Protein AF-A0A060C4J8-F1 (afdb_monomer_lite)

Structure (mmCIF, N/CA/C/O backbone):
data_AF-A0A060C4J8-F1
#
_entry.id   AF-A0A060C4J8-F1
#
loop_
_atom_site.group_PDB
_atom_site.id
_atom_site.type_symbol
_atom_site.label_atom_id
_atom_site.label_alt_id
_atom_site.label_comp_id
_atom_site.label_asym_id
_atom_site.label_entity_id
_atom_site.label_seq_id
_atom_site.pdbx_PDB_ins_code
_atom_site.Cartn_x
_atom_site.Cartn_y
_atom_site.Cartn_z
_atom_site.occupancy
_atom_site.B_iso_or_equiv
_atom_site.auth_seq_id
_atom_site.auth_comp_id
_atom_site.auth_asym_id
_atom_site.auth_atom_id
_atom_site.pdbx_PDB_model_num
ATOM 1 N N . MET A 1 1 ? 18.980 9.991 0.819 1.00 40.12 1 MET A N 1
ATOM 2 C CA . MET A 1 1 ? 18.339 8.664 0.801 1.00 40.12 1 MET A CA 1
ATOM 3 C C . MET A 1 1 ? 17.275 8.693 1.873 1.00 40.12 1 MET A C 1
ATOM 5 O O . MET A 1 1 ? 17.544 9.265 2.923 1.00 40.12 1 MET A O 1
ATOM 9 N N . VAL A 1 2 ? 16.076 8.190 1.597 1.00 50.84 2 VAL A N 1
ATOM 10 C CA . VAL A 1 2 ? 15.157 7.840 2.687 1.00 50.84 2 VAL A CA 1
ATOM 11 C C . VAL A 1 2 ? 15.807 6.665 3.420 1.00 50.84 2 VAL A C 1
ATOM 13 O O . VAL A 1 2 ? 16.358 5.783 2.763 1.00 50.84 2 VAL A O 1
ATOM 16 N N . GLY A 1 3 ? 15.933 6.774 4.742 1.00 53.31 3 GLY A N 1
ATOM 17 C CA . GLY A 1 3 ? 16.724 5.846 5.552 1.00 53.31 3 GLY A CA 1
ATOM 18 C C . GLY A 1 3 ? 16.106 4.452 5.617 1.00 53.31 3 GLY A C 1
ATOM 19 O O . GLY A 1 3 ? 14.938 4.265 5.280 1.00 53.31 3 GLY A O 1
ATOM 20 N N . GLU A 1 4 ? 16.894 3.483 6.073 1.00 66.50 4 GLU A N 1
ATOM 21 C CA . GLU A 1 4 ? 16.393 2.158 6.441 1.00 66.50 4 GLU A CA 1
ATOM 22 C C . GLU A 1 4 ? 15.234 2.296 7.447 1.00 66.50 4 GLU A C 1
ATOM 24 O O . GLU A 1 4 ? 15.315 3.091 8.385 1.00 66.50 4 GLU A O 1
ATOM 29 N N . GLY A 1 5 ? 14.129 1.585 7.205 1.00 74.31 5 GLY A N 1
ATOM 30 C CA . GLY A 1 5 ? 12.915 1.657 8.029 1.00 74.31 5 GLY A CA 1
ATOM 31 C C . GLY A 1 5 ? 11.977 2.837 7.737 1.00 74.31 5 GLY A C 1
ATOM 32 O O . GLY A 1 5 ? 10.969 2.983 8.423 1.00 74.31 5 GLY A O 1
ATOM 33 N N . PHE A 1 6 ? 12.263 3.676 6.736 1.00 80.06 6 PHE A N 1
ATOM 34 C CA . PHE A 1 6 ? 11.325 4.721 6.328 1.00 80.06 6 PHE A CA 1
ATOM 35 C C . PHE A 1 6 ? 10.070 4.127 5.678 1.00 80.06 6 PHE A C 1
ATOM 37 O O . PHE A 1 6 ? 10.160 3.362 4.719 1.00 80.06 6 PHE A O 1
ATOM 44 N N . THR A 1 7 ? 8.910 4.577 6.146 1.00 86.38 7 THR A N 1
ATOM 45 C CA . THR A 1 7 ? 7.613 4.390 5.490 1.00 86.38 7 THR A CA 1
ATOM 46 C C . THR A 1 7 ? 6.855 5.713 5.491 1.00 86.38 7 THR A C 1
ATOM 48 O O . THR A 1 7 ? 7.213 6.673 6.178 1.00 86.38 7 THR A O 1
ATOM 51 N N . GLU A 1 8 ? 5.756 5.767 4.758 1.00 86.06 8 GLU A N 1
ATOM 52 C CA . GLU A 1 8 ? 4.817 6.881 4.741 1.00 86.06 8 GLU A CA 1
ATOM 53 C C . GLU A 1 8 ? 4.302 7.198 6.157 1.00 86.06 8 GLU A C 1
ATOM 55 O O . GLU A 1 8 ? 4.050 8.363 6.475 1.00 86.06 8 GLU A O 1
ATOM 60 N N . TRP A 1 9 ? 4.257 6.202 7.051 1.00 92.25 9 TRP A N 1
ATOM 61 C CA . TRP A 1 9 ? 3.933 6.395 8.463 1.00 92.25 9 TRP A CA 1
ATOM 62 C C . TRP A 1 9 ? 4.915 7.309 9.186 1.00 92.25 9 TRP A C 1
ATOM 64 O O . TRP A 1 9 ? 4.481 8.152 9.966 1.00 92.25 9 TRP A O 1
ATOM 74 N N . THR A 1 10 ? 6.209 7.246 8.854 1.00 89.44 10 THR A N 1
ATOM 75 C CA . THR A 1 10 ? 7.220 8.153 9.419 1.00 89.44 10 THR A CA 1
ATOM 76 C C . THR A 1 10 ? 6.884 9.623 9.137 1.00 89.44 10 THR A C 1
ATOM 78 O O . THR A 1 10 ? 7.200 10.496 9.947 1.00 89.44 10 THR A O 1
ATOM 81 N N . ASN A 1 11 ? 6.249 9.921 7.998 1.00 90.19 11 ASN A N 1
ATOM 82 C CA . ASN A 1 11 ? 5.793 11.275 7.677 1.00 90.19 11 ASN A CA 1
ATOM 83 C C . ASN A 1 11 ? 4.501 11.633 8.418 1.00 90.19 11 ASN A C 1
ATOM 85 O O . ASN A 1 11 ? 4.394 12.749 8.926 1.00 90.19 11 ASN A O 1
ATOM 89 N N . THR A 1 12 ? 3.545 10.703 8.504 1.00 90.81 12 THR A N 1
ATOM 90 C CA . THR A 1 12 ? 2.298 10.907 9.257 1.00 90.81 12 THR A CA 1
ATOM 91 C C . THR A 1 12 ? 2.582 11.204 10.727 1.00 90.81 12 THR A C 1
ATOM 93 O O . THR A 1 12 ? 2.044 12.170 11.255 1.00 90.81 12 THR A O 1
ATOM 96 N N . GLU A 1 13 ? 3.466 10.446 11.377 1.00 90.12 13 GLU A N 1
ATOM 97 C CA . GLU A 1 13 ? 3.818 10.642 12.791 1.00 90.12 13 GLU A CA 1
ATOM 98 C C . GLU A 1 13 ? 4.473 12.002 13.065 1.00 90.12 13 GLU A C 1
ATOM 100 O O . GLU A 1 13 ? 4.245 12.608 14.110 1.00 90.12 13 GLU A O 1
ATOM 105 N N . LYS A 1 14 ? 5.277 12.505 12.122 1.00 90.88 14 LYS A N 1
ATOM 106 C CA . LYS A 1 14 ? 5.986 13.789 12.251 1.00 90.88 14 LYS A CA 1
ATOM 107 C C . LYS A 1 14 ? 5.127 15.002 11.899 1.00 90.88 14 LYS A C 1
ATOM 109 O O . LYS A 1 14 ? 5.588 16.132 12.072 1.00 90.88 14 LYS A O 1
ATOM 114 N N . ALA A 1 15 ? 3.925 14.803 11.360 1.00 93.62 15 ALA A N 1
ATOM 115 C CA . ALA A 1 15 ? 3.082 15.905 10.925 1.00 93.62 15 ALA A CA 1
ATOM 116 C C . ALA A 1 15 ? 2.582 16.731 12.122 1.00 93.62 15 ALA A C 1
ATOM 118 O O . ALA A 1 15 ? 2.195 16.195 13.157 1.00 93.62 15 ALA A O 1
ATOM 119 N N . VAL A 1 16 ? 2.550 18.055 11.955 1.00 95.25 16 VAL A N 1
ATOM 120 C CA . VAL A 1 16 ? 2.076 19.009 12.969 1.00 95.25 16 VAL A CA 1
ATOM 121 C C . VAL A 1 16 ? 1.003 19.932 12.383 1.00 95.25 16 VAL A C 1
ATOM 123 O O . VAL A 1 16 ? 0.989 20.163 11.168 1.00 95.25 16 VAL A O 1
ATOM 126 N N . PRO A 1 17 ? 0.099 20.493 13.206 1.00 96.88 17 PRO A N 1
ATOM 127 C CA . PRO A 1 17 ? -0.834 21.519 12.755 1.00 96.88 17 PRO A CA 1
ATOM 128 C C . PRO A 1 17 ? -0.100 22.729 12.161 1.00 96.88 17 PRO A C 1
ATOM 130 O O . PRO A 1 17 ? 0.767 23.318 12.799 1.00 96.88 17 PRO A O 1
ATOM 133 N N . LEU A 1 18 ? -0.479 23.120 10.944 1.00 96.19 18 LEU A N 1
ATOM 134 C CA . LEU A 1 18 ? 0.104 24.278 10.241 1.00 96.19 18 LEU A CA 1
ATOM 135 C C . LEU A 1 18 ? -0.720 25.570 10.378 1.00 96.19 18 LEU A C 1
ATOM 137 O O . LEU A 1 18 ? -0.243 26.644 10.029 1.00 96.19 18 LEU A O 1
ATOM 141 N N . PHE A 1 19 ? -1.965 25.474 10.847 1.00 96.50 19 PHE A N 1
ATOM 142 C CA . PHE A 1 19 ? -2.874 26.606 11.038 1.00 96.50 19 PHE A CA 1
ATOM 143 C C . PHE A 1 19 ? -3.961 26.255 12.064 1.00 96.50 19 PHE A C 1
ATOM 145 O O . PHE A 1 19 ? -4.152 25.087 12.416 1.00 96.50 19 PHE A O 1
ATOM 152 N N . ALA A 1 20 ? -4.679 27.266 12.557 1.00 96.50 20 ALA A N 1
ATOM 153 C CA . ALA A 1 20 ? -5.717 27.087 13.570 1.00 96.50 20 ALA A CA 1
ATOM 154 C C . ALA A 1 20 ? -6.827 26.133 13.090 1.00 96.50 20 ALA A C 1
ATOM 156 O O . ALA A 1 20 ? -7.359 26.276 11.993 1.00 96.50 20 ALA A O 1
ATOM 157 N N . GLY A 1 21 ? -7.171 25.145 13.921 1.00 95.88 21 GLY A N 1
ATOM 158 C CA . GLY A 1 21 ? -8.162 24.115 13.590 1.00 95.88 21 GLY A CA 1
ATOM 159 C C . GLY A 1 21 ? -7.640 22.969 12.713 1.00 95.88 21 GLY A C 1
ATOM 160 O O . GLY A 1 21 ? -8.386 22.023 12.454 1.00 95.88 21 GLY A O 1
ATOM 161 N N . HIS A 1 22 ? -6.371 22.998 12.286 1.00 97.12 22 HIS A N 1
ATOM 162 C CA . HIS A 1 22 ? -5.781 21.911 11.510 1.00 97.12 22 HIS A CA 1
ATOM 163 C C . HIS A 1 22 ? -5.592 20.658 12.382 1.00 97.12 22 HIS A C 1
ATOM 165 O O . HIS A 1 22 ? -4.774 20.631 13.298 1.00 97.12 22 HIS A O 1
ATOM 171 N N . ARG A 1 23 ? -6.354 19.599 12.085 1.00 94.06 23 ARG A N 1
ATOM 172 C CA . ARG A 1 23 ? -6.292 18.312 12.796 1.00 94.06 23 ARG A CA 1
ATOM 173 C C . ARG A 1 23 ? -5.216 17.402 12.198 1.00 94.06 23 ARG A C 1
ATOM 175 O O . ARG A 1 23 ? -5.548 16.514 11.414 1.00 94.06 23 ARG A O 1
ATOM 182 N N . GLN A 1 24 ? -3.956 17.657 12.548 1.00 95.06 24 GLN A N 1
ATOM 183 C CA . GLN A 1 24 ? -2.814 16.788 12.244 1.00 95.06 24 GLN A CA 1
ATOM 184 C C . GLN A 1 24 ? -1.991 16.506 13.512 1.00 95.06 24 GLN A C 1
ATOM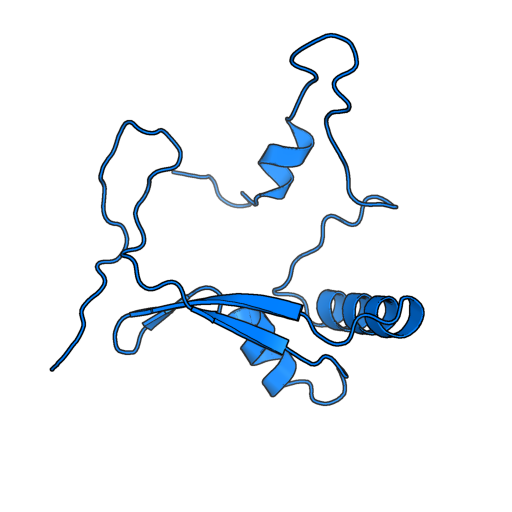 186 O O . GLN A 1 24 ? -1.930 17.376 14.381 1.00 95.06 24 GLN A O 1
ATOM 191 N N . PRO A 1 25 ? -1.360 15.327 13.615 1.00 93.81 25 PRO A N 1
ATOM 192 C CA . PRO A 1 25 ? -1.423 14.231 12.648 1.00 93.81 25 PRO A CA 1
ATOM 193 C C . PRO A 1 25 ? -2.756 13.466 12.724 1.00 93.81 25 PRO A C 1
ATOM 195 O O . PRO A 1 25 ? -3.330 13.295 13.800 1.00 93.81 25 PRO A O 1
ATOM 198 N N . ARG A 1 26 ? -3.261 12.989 11.581 1.00 92.12 26 ARG A N 1
ATOM 199 C CA . ARG A 1 26 ? -4.333 11.982 11.545 1.00 92.12 26 ARG A CA 1
ATOM 200 C C . ARG A 1 26 ? -3.713 10.598 11.641 1.00 92.12 26 ARG A C 1
ATOM 202 O O . ARG A 1 26 ? -3.206 10.076 10.655 1.00 92.12 26 ARG A O 1
ATOM 209 N N . GLN A 1 27 ? -3.749 10.036 12.838 1.00 92.44 27 GLN A N 1
ATOM 210 C CA . GLN A 1 27 ? -3.178 8.724 13.111 1.00 92.44 27 GLN A CA 1
ATOM 211 C C . GLN A 1 27 ? -4.194 7.615 12.807 1.00 92.44 27 GLN A C 1
ATOM 213 O O . GLN A 1 27 ? -5.402 7.854 12.931 1.00 92.44 27 GLN A O 1
ATOM 218 N N . PRO A 1 28 ? -3.734 6.417 12.404 1.00 92.50 28 PRO A N 1
ATOM 219 C CA . PRO A 1 28 ? -4.610 5.266 12.262 1.00 92.50 28 PRO A CA 1
ATOM 220 C C . PRO A 1 28 ? -5.275 4.939 13.602 1.00 92.50 28 PRO A C 1
ATOM 222 O O . PRO A 1 28 ? -4.674 5.079 14.671 1.00 92.50 28 PRO A O 1
ATOM 225 N N . GLN A 1 29 ? -6.528 4.496 13.536 1.00 90.62 29 GLN A N 1
ATOM 226 C CA . GLN A 1 29 ? -7.252 4.035 14.715 1.00 90.62 29 GLN A CA 1
ATOM 227 C C . GLN A 1 29 ? -6.480 2.892 15.394 1.00 90.62 29 GLN A C 1
ATOM 229 O O . GLN A 1 29 ? -5.873 2.062 14.715 1.00 90.62 29 GLN A O 1
ATOM 234 N N . ASP A 1 30 ? -6.481 2.892 16.728 1.00 91.69 30 ASP A N 1
ATOM 235 C CA . ASP A 1 30 ? -5.793 1.921 17.592 1.00 91.69 30 ASP A CA 1
ATOM 236 C C . ASP A 1 30 ? -4.273 1.817 17.365 1.00 91.69 30 ASP A C 1
ATOM 238 O O . ASP A 1 30 ? -3.642 0.848 17.773 1.00 91.69 30 ASP A O 1
ATOM 242 N N . GLY A 1 31 ? -3.664 2.826 16.730 1.00 89.31 31 GLY A N 1
ATOM 243 C CA . GLY A 1 31 ? -2.230 2.822 16.436 1.00 89.31 31 GLY A CA 1
ATOM 244 C C . GLY A 1 31 ? -1.833 1.814 15.356 1.00 89.31 31 GLY A C 1
ATOM 245 O O . GLY A 1 31 ? -0.676 1.403 15.305 1.00 89.31 31 GLY A O 1
ATOM 246 N N . ASN A 1 32 ? -2.769 1.416 14.488 1.00 91.75 32 ASN A N 1
ATOM 247 C CA . ASN A 1 32 ? -2.545 0.432 13.425 1.00 91.75 32 ASN A CA 1
ATOM 248 C C . ASN A 1 32 ? -1.712 0.996 12.255 1.00 91.75 32 ASN A 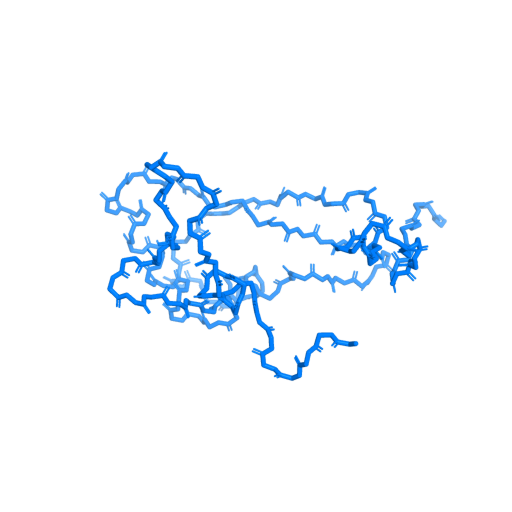C 1
ATOM 250 O O . ASN A 1 32 ? -2.215 1.190 11.145 1.00 91.75 32 ASN A O 1
ATOM 254 N N . TYR A 1 33 ? -0.429 1.257 12.499 1.00 93.62 33 TYR A N 1
ATOM 255 C CA . TYR A 1 33 ? 0.574 1.599 11.485 1.00 93.62 33 TYR A CA 1
ATOM 256 C C . TYR A 1 33 ? 0.975 0.342 10.697 1.00 93.62 33 TYR A C 1
ATOM 258 O O . TYR A 1 33 ? 2.024 -0.254 10.923 1.00 93.62 33 TYR A O 1
ATOM 266 N N . TYR A 1 34 ? 0.076 -0.108 9.824 1.00 94.31 34 TYR A N 1
ATOM 267 C CA . TYR A 1 34 ? 0.158 -1.414 9.172 1.00 94.31 34 TYR A CA 1
ATOM 268 C C . TYR A 1 34 ? 1.211 -1.495 8.055 1.00 94.31 34 TYR A C 1
ATOM 270 O O . TYR A 1 34 ? 1.561 -0.490 7.434 1.00 94.31 34 TYR A O 1
ATOM 278 N N . ASP A 1 35 ? 1.632 -2.720 7.733 1.00 94.19 35 ASP A N 1
ATOM 279 C CA . ASP A 1 35 ? 2.467 -3.041 6.571 1.00 94.19 35 ASP A CA 1
ATOM 280 C C . ASP A 1 35 ? 1.687 -3.930 5.589 1.00 94.19 35 ASP A C 1
ATOM 282 O O . ASP A 1 35 ? 1.226 -5.013 5.948 1.00 94.19 35 ASP A O 1
ATOM 286 N N . LEU A 1 36 ? 1.538 -3.486 4.337 1.00 94.12 36 LEU A N 1
ATOM 287 C CA . LEU A 1 36 ? 0.855 -4.252 3.285 1.00 94.12 36 LEU A CA 1
ATOM 288 C C . LEU A 1 36 ? 1.679 -5.445 2.769 1.00 94.12 36 LEU A C 1
ATOM 290 O O . LEU A 1 36 ? 1.154 -6.266 2.015 1.00 94.12 36 LEU A O 1
ATOM 294 N N . ALA A 1 37 ? 2.953 -5.550 3.151 1.00 93.94 37 ALA A N 1
ATOM 295 C CA . ALA A 1 37 ? 3.774 -6.733 2.919 1.00 93.94 37 ALA A CA 1
ATOM 296 C C . ALA A 1 37 ? 3.530 -7.854 3.951 1.00 93.94 37 ALA A C 1
ATOM 298 O O . ALA A 1 37 ? 4.082 -8.947 3.786 1.00 93.94 37 ALA A O 1
ATOM 299 N N . ASP A 1 38 ? 2.693 -7.621 4.969 1.00 96.25 38 ASP A N 1
ATOM 300 C CA . ASP A 1 38 ? 2.255 -8.631 5.934 1.00 96.25 38 ASP A CA 1
ATOM 301 C C . ASP A 1 38 ? 0.883 -9.223 5.530 1.00 96.25 38 ASP A C 1
ATOM 303 O O . ASP A 1 38 ? -0.106 -8.487 5.426 1.00 96.25 38 ASP A O 1
ATOM 307 N N . PRO A 1 39 ? 0.766 -10.548 5.302 1.00 97.12 39 PRO A N 1
ATOM 308 C CA . PRO A 1 39 ? -0.523 -11.178 5.014 1.00 97.12 39 PRO A CA 1
ATOM 309 C C . PRO A 1 39 ? -1.565 -10.995 6.130 1.00 97.12 39 PRO A C 1
ATOM 311 O O . PRO A 1 39 ? -2.759 -10.959 5.828 1.00 97.12 39 PRO A O 1
ATOM 314 N N . GLU A 1 40 ? -1.162 -10.840 7.394 1.00 97.56 40 GLU A N 1
ATOM 315 C CA . GLU A 1 40 ? -2.117 -10.634 8.487 1.00 97.56 40 GLU A CA 1
ATOM 316 C C . GLU A 1 40 ? -2.742 -9.232 8.450 1.00 97.56 40 GLU A C 1
ATOM 318 O O . GLU A 1 40 ? -3.940 -9.095 8.712 1.00 97.56 40 GLU A O 1
ATOM 323 N N . THR A 1 41 ? -2.009 -8.214 7.979 1.00 97.06 41 THR A N 1
ATOM 324 C CA . THR A 1 41 ? -2.590 -6.903 7.639 1.00 97.06 41 THR A CA 1
ATOM 325 C C . THR A 1 41 ? -3.703 -7.052 6.606 1.00 97.06 41 THR A C 1
ATOM 327 O O . THR A 1 41 ? -4.792 -6.502 6.774 1.00 97.06 41 THR A O 1
ATOM 330 N N . LEU A 1 42 ? -3.456 -7.811 5.533 1.00 97.75 42 LEU A N 1
ATOM 331 C CA . LEU A 1 42 ? -4.442 -8.012 4.468 1.00 97.75 42 LEU A CA 1
ATOM 332 C C . LEU A 1 42 ? -5.662 -8.789 4.976 1.00 97.75 42 LEU A C 1
ATOM 334 O O . LEU A 1 42 ? -6.794 -8.455 4.630 1.00 97.75 42 LEU A O 1
ATOM 338 N N . ARG A 1 43 ? -5.459 -9.786 5.843 1.00 98.00 43 ARG A N 1
ATOM 339 C CA . ARG A 1 43 ? -6.546 -10.530 6.493 1.00 98.00 43 ARG A CA 1
ATOM 340 C C . ARG A 1 43 ? -7.412 -9.627 7.367 1.00 98.00 43 ARG A C 1
ATOM 342 O O . ARG A 1 43 ? -8.641 -9.689 7.279 1.00 98.00 43 ARG A O 1
ATOM 349 N N . TRP A 1 44 ? -6.783 -8.778 8.175 1.00 97.38 44 TRP A N 1
ATOM 350 C CA . TRP A 1 44 ? -7.471 -7.792 9.002 1.00 97.38 44 TRP A CA 1
ATOM 351 C C . TRP A 1 44 ? -8.273 -6.803 8.146 1.00 97.38 44 TRP A C 1
ATOM 353 O O . TRP A 1 44 ? -9.475 -6.637 8.365 1.00 97.38 44 TRP A O 1
ATOM 363 N N . GLN A 1 45 ? -7.659 -6.229 7.107 1.00 97.00 45 GLN A N 1
ATOM 364 C CA . GLN A 1 45 ? -8.339 -5.310 6.190 1.00 97.00 45 GLN A CA 1
ATOM 365 C C . GLN A 1 45 ? -9.504 -5.980 5.451 1.00 97.00 45 GLN A C 1
ATOM 367 O O . GLN A 1 45 ? -10.573 -5.384 5.352 1.00 97.00 45 GLN A O 1
ATOM 372 N N . ALA A 1 46 ? -9.360 -7.231 5.005 1.00 97.81 46 ALA A N 1
ATOM 373 C CA . ALA A 1 46 ? -10.457 -7.989 4.399 1.00 97.81 46 ALA A CA 1
ATOM 374 C C . ALA A 1 46 ? -11.644 -8.171 5.367 1.00 97.81 46 ALA A C 1
ATOM 376 O O . ALA A 1 46 ? -12.806 -8.127 4.956 1.00 97.81 46 ALA A O 1
ATOM 377 N N . GLY A 1 47 ? -11.362 -8.356 6.662 1.00 97.62 47 GLY A N 1
ATOM 378 C CA . GLY A 1 47 ? -12.373 -8.389 7.718 1.00 97.62 47 GLY A CA 1
ATOM 379 C C . GLY A 1 47 ? -13.140 -7.072 7.828 1.00 97.62 47 GLY A C 1
ATOM 380 O O . GLY A 1 47 ? -14.368 -7.078 7.728 1.00 97.62 47 GLY A O 1
ATOM 381 N N . LEU A 1 48 ? -12.415 -5.956 7.942 1.00 96.94 48 LEU A N 1
ATOM 382 C CA . LEU A 1 48 ? -13.001 -4.613 8.007 1.00 96.94 48 LEU A CA 1
ATOM 383 C C . LEU A 1 48 ? -13.819 -4.284 6.756 1.00 96.94 48 LEU A C 1
ATOM 385 O O . LEU A 1 48 ? -14.922 -3.755 6.848 1.00 96.94 48 LEU A O 1
ATOM 389 N N . MET A 1 49 ? -13.315 -4.628 5.572 1.00 97.25 49 MET A N 1
ATOM 390 C CA . MET A 1 49 ? -14.028 -4.395 4.319 1.00 97.25 49 MET A CA 1
ATOM 391 C C . MET A 1 49 ? -15.389 -5.091 4.303 1.00 97.25 49 MET A C 1
ATOM 393 O O . MET A 1 49 ? -16.381 -4.486 3.906 1.00 97.25 49 MET A O 1
ATOM 397 N N . ARG A 1 50 ? -15.461 -6.335 4.788 1.00 96.94 50 ARG A N 1
ATOM 398 C CA . ARG A 1 50 ? -16.728 -7.064 4.906 1.00 96.94 50 ARG A CA 1
ATOM 399 C C . ARG A 1 50 ? -17.660 -6.432 5.939 1.00 96.94 50 ARG A C 1
ATOM 401 O O . ARG A 1 50 ? -18.854 -6.342 5.677 1.00 96.94 50 ARG A O 1
ATOM 408 N N . GLU A 1 51 ? -17.129 -6.008 7.082 1.00 97.75 51 GLU A N 1
ATOM 409 C CA . GLU A 1 51 ? -17.905 -5.359 8.147 1.00 97.75 51 GLU A CA 1
ATOM 410 C C . GLU A 1 51 ? -18.535 -4.039 7.680 1.00 97.75 51 GLU A C 1
ATOM 412 O O . GLU A 1 51 ? -19.709 -3.786 7.938 1.00 97.75 51 GLU A O 1
ATOM 417 N N . TYR A 1 52 ? -17.780 -3.235 6.930 1.00 97.56 52 TYR A N 1
ATOM 418 C CA . TYR A 1 52 ? -18.199 -1.904 6.488 1.00 97.56 52 TYR A CA 1
ATOM 419 C C . TYR A 1 52 ? -18.718 -1.851 5.041 1.00 97.56 52 TYR A C 1
ATOM 421 O O . TYR A 1 52 ? -18.988 -0.768 4.524 1.00 97.56 52 TYR A O 1
ATOM 429 N N . GLY A 1 53 ? -18.882 -2.999 4.376 1.00 97.19 53 GLY A N 1
ATOM 430 C CA . GLY A 1 53 ? -19.467 -3.083 3.032 1.00 97.19 53 GLY A CA 1
ATOM 431 C C . GLY A 1 53 ? -18.578 -2.550 1.899 1.00 97.19 53 GLY A C 1
ATOM 432 O O . GLY A 1 53 ? -19.087 -2.135 0.858 1.00 97.19 53 GLY A O 1
ATOM 433 N N . VAL A 1 54 ? -17.255 -2.556 2.072 1.00 97.88 54 VAL A N 1
ATOM 434 C CA . VAL A 1 54 ? -16.290 -2.197 1.023 1.00 97.88 54 VAL A CA 1
ATOM 435 C C . VAL A 1 54 ? -16.069 -3.398 0.106 1.00 97.88 54 VAL A C 1
ATOM 437 O O . VAL A 1 54 ? -15.596 -4.446 0.536 1.00 97.88 54 VAL A O 1
ATOM 440 N N . TYR A 1 55 ? -16.381 -3.244 -1.182 1.00 97.25 55 TYR A N 1
ATOM 441 C CA . TYR A 1 55 ? -16.303 -4.347 -2.144 1.00 97.25 55 TYR A CA 1
ATOM 442 C C . TYR A 1 55 ? -14.870 -4.810 -2.439 1.00 97.25 55 TYR A C 1
ATOM 444 O O . TYR A 1 55 ? -14.627 -6.012 -2.540 1.00 97.25 55 TYR A O 1
ATOM 452 N N . GLY A 1 56 ? -13.937 -3.870 -2.611 1.00 95.94 56 GLY A N 1
ATOM 453 C CA . GLY A 1 56 ? -12.570 -4.150 -3.040 1.00 95.94 56 GLY A CA 1
ATOM 454 C C . GLY A 1 56 ? -11.621 -2.974 -2.814 1.00 95.94 56 GLY A C 1
ATOM 455 O O . GLY A 1 56 ? -12.074 -1.841 -2.647 1.00 95.94 56 GLY A O 1
ATOM 456 N N . LEU A 1 57 ? -10.315 -3.245 -2.816 1.00 95.38 57 LEU A N 1
ATOM 457 C CA . LEU A 1 57 ? -9.269 -2.217 -2.767 1.00 95.38 57 LEU A CA 1
ATOM 458 C C . LEU A 1 57 ? -8.674 -1.955 -4.151 1.00 95.38 57 LEU A C 1
ATOM 460 O O . LEU A 1 57 ? -8.676 -2.814 -5.028 1.00 95.38 57 LEU A O 1
ATOM 464 N N . CYS A 1 58 ? -8.128 -0.760 -4.338 1.00 96.06 58 CYS A N 1
ATOM 465 C CA . CYS A 1 58 ? -7.365 -0.412 -5.528 1.00 96.06 58 CYS A CA 1
ATOM 466 C C . CYS A 1 58 ? -5.894 -0.260 -5.135 1.00 96.06 58 CYS A C 1
ATOM 468 O O . CYS A 1 58 ? -5.553 0.661 -4.392 1.00 96.06 58 CYS A O 1
ATOM 470 N N . PHE A 1 59 ? -5.031 -1.163 -5.601 1.00 95.19 59 PHE A N 1
ATOM 471 C CA . PHE A 1 59 ? -3.597 -1.080 -5.335 1.00 95.19 59 PHE A CA 1
ATOM 472 C C . PHE A 1 59 ? -2.901 -0.247 -6.400 1.00 95.19 59 PHE A C 1
ATOM 474 O O . PHE A 1 59 ? -3.075 -0.471 -7.599 1.00 95.19 59 PHE A O 1
ATOM 481 N N . TYR A 1 60 ? -2.088 0.706 -5.955 1.00 92.50 60 TYR A N 1
ATOM 482 C CA . TYR A 1 60 ? -1.187 1.418 -6.846 1.00 92.50 60 TYR A CA 1
ATOM 483 C C . TYR A 1 60 ? -0.060 0.479 -7.269 1.00 92.50 60 TYR A C 1
ATOM 485 O O . TYR A 1 60 ? 0.541 -0.177 -6.419 1.00 92.50 60 TYR A O 1
ATOM 493 N N . HIS A 1 61 ? 0.201 0.385 -8.570 1.00 91.62 61 HIS A N 1
ATOM 494 C CA . HIS A 1 61 ? 1.126 -0.609 -9.103 1.00 91.62 61 HIS A CA 1
ATOM 495 C C . HIS A 1 61 ? 1.898 -0.072 -10.303 1.00 91.62 61 HIS A C 1
ATOM 497 O O . HIS A 1 61 ? 1.337 0.637 -11.143 1.00 91.62 61 HIS A O 1
ATOM 503 N N . TYR A 1 62 ? 3.169 -0.461 -10.400 1.00 90.00 62 TYR A N 1
ATOM 504 C CA . TYR A 1 62 ? 4.012 -0.161 -11.550 1.00 90.00 62 TYR A CA 1
ATOM 505 C C . TYR A 1 62 ? 4.468 -1.431 -12.256 1.00 90.00 62 TYR A C 1
ATOM 507 O O . TYR A 1 62 ? 4.874 -2.405 -11.617 1.00 90.00 62 TYR A O 1
ATOM 515 N N . TRP A 1 63 ? 4.523 -1.354 -13.584 1.00 88.00 63 TRP A N 1
ATOM 516 C CA . TRP A 1 63 ? 5.142 -2.365 -14.426 1.00 88.00 63 TRP A CA 1
ATOM 517 C C . TRP A 1 63 ? 6.045 -1.706 -15.472 1.00 88.00 63 TRP A C 1
ATOM 519 O O . TRP A 1 63 ? 5.596 -0.982 -16.364 1.00 88.00 63 TRP A O 1
ATOM 529 N N . PHE A 1 64 ? 7.336 -1.996 -15.360 1.00 86.50 64 PHE A N 1
ATOM 530 C CA . PHE A 1 64 ? 8.410 -1.457 -16.183 1.00 86.50 64 PHE A CA 1
ATOM 531 C C . PHE A 1 64 ? 9.022 -2.578 -17.027 1.00 86.50 64 PHE A C 1
ATOM 533 O O . PHE A 1 64 ? 10.116 -3.059 -16.731 1.00 86.50 64 PHE A O 1
ATOM 540 N N . SER A 1 65 ? 8.294 -3.049 -18.045 1.00 83.38 65 SER A N 1
ATOM 541 C CA . SER A 1 65 ? 8.785 -4.038 -19.022 1.00 83.38 65 SER A CA 1
ATOM 542 C C . SER A 1 65 ? 9.428 -5.282 -18.390 1.00 83.38 65 SER A C 1
ATOM 544 O O . SER A 1 65 ? 10.547 -5.664 -18.723 1.00 83.38 65 SER A O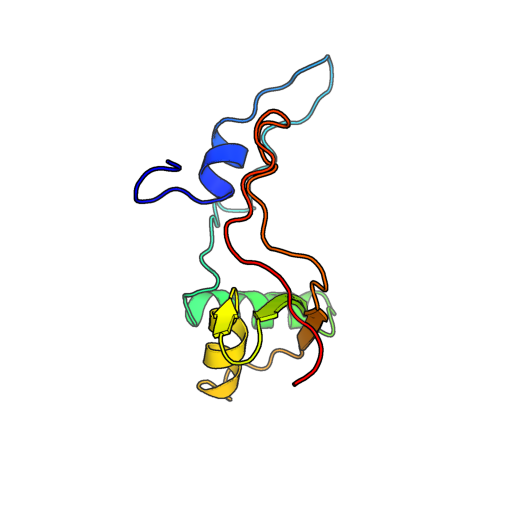 1
ATOM 546 N N . GLY A 1 66 ? 8.717 -5.908 -17.449 1.00 83.69 66 GLY A N 1
ATOM 547 C CA . GLY A 1 66 ? 9.161 -7.120 -16.748 1.00 83.69 66 GLY A CA 1
ATOM 548 C C . GLY A 1 66 ? 9.635 -6.893 -15.312 1.00 83.69 66 GLY A C 1
ATOM 549 O O . GLY A 1 66 ? 9.773 -7.860 -14.568 1.00 83.69 66 GLY A O 1
ATOM 550 N N . LYS A 1 67 ? 9.815 -5.637 -14.886 1.00 87.25 67 LYS A N 1
ATOM 551 C CA . LYS A 1 67 ? 10.039 -5.295 -13.476 1.00 87.25 67 LYS A CA 1
ATOM 552 C C . LYS A 1 67 ? 8.769 -4.725 -12.852 1.00 87.25 67 LYS A C 1
ATOM 554 O O . LYS A 1 67 ? 8.254 -3.716 -13.326 1.00 87.25 67 LYS A O 1
ATOM 559 N N . MET A 1 68 ? 8.284 -5.363 -11.792 1.00 90.25 68 MET A N 1
ATOM 560 C CA . MET A 1 68 ? 7.136 -4.891 -11.016 1.00 90.25 68 MET A CA 1
ATOM 561 C C . MET A 1 68 ? 7.604 -4.137 -9.778 1.00 90.25 68 MET A C 1
ATOM 563 O O . MET A 1 68 ? 8.683 -4.423 -9.257 1.00 90.25 68 MET A O 1
ATOM 567 N N . LEU A 1 69 ? 6.808 -3.162 -9.342 1.00 90.69 69 LEU A N 1
ATOM 568 C CA . LEU A 1 69 ? 6.989 -2.484 -8.062 1.00 90.69 69 LEU A CA 1
ATOM 569 C C . LEU A 1 69 ? 5.628 -2.250 -7.410 1.00 90.69 69 LEU A C 1
ATOM 571 O O . LEU A 1 69 ? 4.647 -1.952 -8.099 1.00 90.69 69 LEU A O 1
ATOM 575 N N . LEU A 1 70 ? 5.595 -2.344 -6.078 1.00 91.88 70 LEU A N 1
ATOM 576 C CA . LEU A 1 70 ? 4.361 -2.365 -5.278 1.00 91.88 70 LEU A CA 1
ATOM 577 C C . LEU A 1 70 ? 3.468 -3.578 -5.616 1.00 91.88 70 LEU A C 1
ATOM 579 O O . LEU A 1 70 ? 2.246 -3.548 -5.514 1.00 91.88 70 LEU A O 1
ATOM 583 N N . GLU A 1 71 ? 4.089 -4.671 -6.043 1.00 94.19 71 GLU A N 1
ATOM 584 C CA . GLU A 1 71 ? 3.482 -5.955 -6.390 1.00 94.19 71 GLU A CA 1
ATOM 585 C C . GLU A 1 71 ? 3.099 -6.788 -5.169 1.00 94.19 71 GLU A C 1
ATOM 587 O O . GLU A 1 71 ? 2.155 -7.579 -5.218 1.00 94.19 71 GLU A O 1
ATOM 592 N N . LYS A 1 72 ? 3.823 -6.593 -4.060 1.00 96.06 72 LYS A N 1
ATOM 593 C CA . LYS A 1 72 ? 3.814 -7.502 -2.914 1.00 96.06 72 LYS A CA 1
ATOM 594 C C . LYS A 1 72 ? 2.416 -7.810 -2.357 1.00 96.06 72 LYS A C 1
ATOM 596 O O . LYS A 1 72 ? 2.141 -8.993 -2.146 1.00 96.06 72 LYS A O 1
ATOM 601 N N . PRO A 1 73 ? 1.512 -6.830 -2.152 1.00 96.12 73 PRO A N 1
ATOM 602 C CA . PRO A 1 73 ? 0.187 -7.116 -1.600 1.00 96.12 73 PRO A CA 1
ATOM 603 C C . PRO A 1 73 ? -0.640 -8.016 -2.526 1.00 96.12 73 PRO A C 1
ATOM 605 O O . PRO A 1 73 ? -1.291 -8.956 -2.073 1.00 96.12 73 PRO A O 1
ATOM 608 N N . ALA A 1 74 ? -0.561 -7.789 -3.840 1.00 95.81 74 ALA A N 1
ATOM 609 C CA . ALA A 1 74 ? -1.263 -8.611 -4.817 1.00 95.81 74 ALA A CA 1
ATOM 610 C C . ALA A 1 74 ? -0.678 -10.029 -4.897 1.00 95.81 74 ALA A C 1
ATOM 612 O O . ALA A 1 74 ? -1.436 -10.996 -4.944 1.00 95.81 74 ALA A O 1
ATOM 613 N N . GLU A 1 75 ? 0.648 -10.182 -4.847 1.00 96.44 75 GLU A N 1
ATOM 614 C CA . GLU A 1 75 ? 1.289 -11.503 -4.775 1.00 96.44 75 GLU A CA 1
ATOM 615 C C . GLU A 1 75 ? 0.863 -12.285 -3.526 1.00 96.44 75 GLU A C 1
ATOM 617 O O . GLU A 1 75 ? 0.604 -13.489 -3.601 1.00 96.44 75 GLU A O 1
ATOM 622 N N . LEU A 1 76 ? 0.747 -11.607 -2.379 1.00 97.88 76 LEU A N 1
ATOM 623 C CA . LEU A 1 76 ? 0.268 -12.215 -1.139 1.00 97.88 76 LEU A CA 1
ATOM 624 C C . LEU A 1 76 ? -1.181 -12.685 -1.270 1.00 97.88 76 LEU A C 1
ATOM 626 O O . LEU A 1 76 ? -1.457 -13.831 -0.934 1.00 97.88 76 LEU A O 1
ATOM 630 N N . LEU A 1 77 ? -2.085 -11.877 -1.829 1.00 97.25 77 LEU A N 1
ATOM 631 C CA . LEU A 1 77 ? -3.469 -12.301 -2.099 1.00 97.25 77 LEU A CA 1
ATOM 632 C C . LEU A 1 77 ? -3.544 -13.440 -3.128 1.00 97.25 77 LEU A C 1
ATOM 634 O O . LEU A 1 77 ? -4.423 -14.302 -3.069 1.00 97.25 77 LEU A O 1
ATOM 638 N N . LEU A 1 78 ? -2.609 -13.488 -4.082 1.00 95.62 78 LEU A N 1
ATOM 639 C CA . LEU A 1 78 ? -2.511 -14.608 -5.012 1.00 95.62 78 LEU A CA 1
ATOM 640 C C . LEU A 1 78 ? -2.057 -15.897 -4.318 1.00 95.62 78 LEU A C 1
ATOM 642 O O . LEU A 1 78 ? -2.576 -16.962 -4.653 1.00 95.62 78 LEU A O 1
ATOM 646 N N . LYS A 1 79 ? -1.142 -15.803 -3.352 1.00 97.69 79 LYS A N 1
ATOM 647 C CA . LYS A 1 79 ? -0.631 -16.934 -2.568 1.00 97.69 79 LYS A CA 1
ATOM 648 C C . LYS A 1 79 ? -1.617 -17.409 -1.491 1.00 97.69 79 LYS A C 1
ATOM 650 O O . LYS A 1 79 ? -1.752 -18.611 -1.280 1.00 97.69 79 LYS A O 1
ATOM 655 N N . HIS A 1 80 ? -2.308 -16.484 -0.832 1.00 97.31 80 HIS A N 1
ATOM 656 C CA . HIS A 1 80 ? -3.194 -16.716 0.310 1.00 97.31 80 HIS A CA 1
ATOM 657 C C . HIS A 1 80 ? -4.662 -16.563 -0.102 1.00 97.31 80 HIS A C 1
ATOM 659 O O . HIS A 1 80 ? -5.312 -15.557 0.176 1.00 97.31 80 HIS A O 1
ATOM 665 N N . LYS A 1 81 ? -5.200 -17.578 -0.793 1.00 95.94 81 LYS A N 1
ATOM 666 C CA . LYS A 1 81 ? -6.593 -17.582 -1.291 1.00 95.94 81 LYS A CA 1
ATOM 667 C C . LYS A 1 81 ? -7.651 -17.579 -0.184 1.00 95.94 81 LYS A C 1
ATOM 669 O O . LYS A 1 81 ? -8.821 -17.317 -0.448 1.00 95.94 81 LYS A O 1
ATOM 674 N N . ASP A 1 82 ? -7.249 -17.872 1.045 1.00 97.12 82 ASP A N 1
ATOM 675 C CA . ASP A 1 82 ? -8.067 -17.748 2.246 1.00 97.12 82 ASP A CA 1
ATOM 676 C C . ASP A 1 82 ? -8.367 -16.282 2.615 1.00 97.12 82 ASP A C 1
ATOM 678 O O . ASP A 1 82 ? -9.369 -16.015 3.279 1.00 97.12 82 ASP A O 1
ATOM 682 N N . ILE A 1 83 ? -7.565 -15.319 2.144 1.00 97.62 83 ILE A N 1
ATOM 683 C CA . ILE A 1 83 ? -7.828 -13.886 2.318 1.00 97.62 83 ILE A CA 1
ATOM 684 C C . ILE A 1 83 ? -8.817 -13.427 1.239 1.00 97.62 83 ILE A C 1
ATOM 686 O O . ILE A 1 83 ? -8.460 -13.169 0.091 1.00 97.62 83 ILE A O 1
ATOM 690 N N . GLN A 1 84 ? -10.091 -13.331 1.616 1.00 95.06 84 GLN A N 1
ATOM 691 C CA . GLN A 1 84 ? -11.187 -12.930 0.730 1.00 95.06 84 GLN A CA 1
ATOM 692 C C . GLN A 1 84 ? -11.208 -11.405 0.536 1.00 95.06 84 GLN A C 1
ATOM 694 O O . GLN A 1 84 ? -11.976 -10.697 1.186 1.00 95.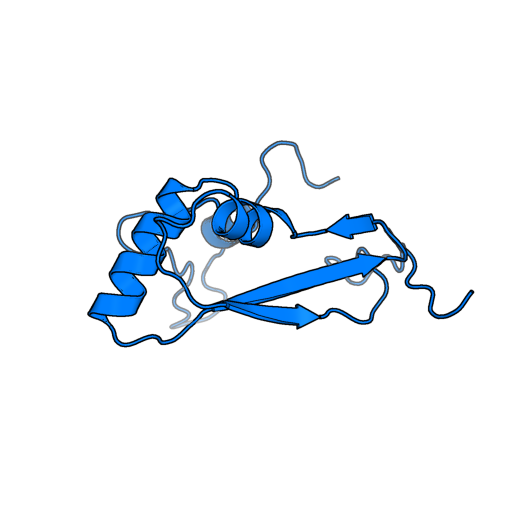06 84 GLN A O 1
ATOM 699 N N . MET A 1 85 ? -10.344 -10.902 -0.346 1.00 97.31 85 MET A N 1
ATOM 700 C CA . MET A 1 85 ? -10.240 -9.484 -0.690 1.00 97.31 85 MET A CA 1
ATOM 701 C C . MET A 1 85 ? -10.285 -9.312 -2.206 1.00 97.31 85 MET A C 1
ATOM 703 O O . MET A 1 85 ? -9.376 -9.748 -2.914 1.00 97.31 85 MET A O 1
ATOM 707 N N . ASN A 1 86 ? -11.324 -8.645 -2.712 1.00 96.62 86 ASN A N 1
ATOM 708 C CA . ASN A 1 86 ? -11.323 -8.221 -4.108 1.00 96.62 86 ASN A CA 1
ATOM 709 C C . ASN A 1 86 ? -10.372 -7.038 -4.268 1.00 96.62 86 ASN A C 1
ATOM 711 O O . ASN A 1 86 ? -10.313 -6.154 -3.409 1.00 96.62 86 ASN A O 1
ATOM 715 N N . PHE A 1 87 ? -9.667 -6.990 -5.390 1.00 96.62 87 PHE A N 1
ATOM 716 C CA . PHE A 1 87 ? -8.814 -5.858 -5.699 1.00 96.62 87 PHE A CA 1
ATOM 717 C C . PHE A 1 87 ? -8.761 -5.575 -7.195 1.00 96.62 87 PHE A C 1
ATOM 719 O O . PHE A 1 87 ? -9.030 -6.441 -8.029 1.00 96.62 87 PHE A O 1
ATOM 726 N N . CYS A 1 88 ? -8.397 -4.345 -7.523 1.00 96.25 88 CYS A N 1
ATOM 727 C CA . CYS A 1 88 ? -7.986 -3.930 -8.853 1.00 96.25 88 CYS A CA 1
ATOM 728 C C . CYS A 1 88 ? -6.681 -3.132 -8.760 1.00 96.25 88 CYS A C 1
ATOM 730 O O . CYS A 1 88 ? -6.215 -2.802 -7.667 1.00 96.25 88 CYS A O 1
ATOM 732 N N . PHE A 1 89 ? -6.083 -2.836 -9.911 1.00 95.44 89 PHE A N 1
ATOM 733 C CA . PHE A 1 89 ? -4.884 -2.013 -9.978 1.00 95.44 89 PHE A CA 1
ATOM 734 C C . PHE A 1 89 ? -5.201 -0.616 -10.497 1.00 95.44 89 PHE A C 1
ATOM 736 O O . PHE A 1 89 ? -5.857 -0.459 -11.527 1.00 95.44 89 PHE A O 1
ATOM 743 N N . SER A 1 90 ? -4.650 0.386 -9.819 1.00 93.88 90 SER A N 1
ATOM 744 C CA . SER A 1 90 ? -4.385 1.694 -10.403 1.00 93.88 90 SER A CA 1
ATOM 745 C C . SER A 1 90 ? -2.993 1.635 -11.015 1.00 93.88 90 SER A C 1
ATOM 747 O O . SER A 1 90 ? -1.989 1.739 -10.307 1.00 93.88 90 SER A O 1
ATOM 749 N N . TRP A 1 91 ? -2.937 1.423 -12.327 1.00 88.00 91 TRP A N 1
ATOM 750 C CA . TRP A 1 91 ? -1.676 1.303 -13.048 1.00 88.00 91 TRP A CA 1
ATOM 751 C C . TRP A 1 91 ? -1.032 2.677 -13.237 1.00 88.00 91 TRP A C 1
ATOM 753 O O . TRP A 1 91 ? -1.581 3.547 -13.916 1.00 88.00 91 TRP A O 1
ATOM 763 N N . ALA A 1 92 ? 0.161 2.850 -12.678 1.00 84.56 92 ALA A N 1
ATOM 764 C CA . ALA A 1 92 ? 0.970 4.040 -12.878 1.00 84.56 92 ALA A CA 1
ATOM 765 C C . ALA A 1 92 ? 1.698 3.966 -14.227 1.00 84.56 92 ALA A C 1
ATOM 767 O O . ALA A 1 92 ? 2.548 3.105 -14.446 1.00 84.56 92 ALA A O 1
ATOM 768 N N . ASN A 1 93 ? 1.326 4.850 -15.152 1.00 79.50 93 ASN A N 1
ATOM 769 C CA . ASN A 1 93 ? 1.852 4.897 -16.521 1.00 79.50 93 ASN A CA 1
ATOM 770 C C . ASN A 1 93 ? 2.923 5.985 -16.711 1.00 79.50 93 ASN A C 1
ATOM 772 O O . ASN A 1 93 ? 3.089 6.555 -17.788 1.00 79.50 93 ASN A O 1
ATOM 776 N N . GLU A 1 94 ? 3.647 6.292 -15.644 1.00 78.25 94 GLU A N 1
ATOM 777 C CA . GLU A 1 94 ? 4.683 7.314 -15.628 1.00 78.25 94 GLU A CA 1
ATOM 778 C C . GLU A 1 94 ? 5.996 6.746 -15.080 1.00 78.25 94 GLU A C 1
ATOM 780 O O . GLU A 1 94 ? 5.981 5.793 -14.295 1.00 78.25 94 GLU A O 1
ATOM 785 N N . PRO A 1 95 ? 7.151 7.308 -15.485 1.00 77.31 95 PRO A N 1
ATOM 786 C CA . PRO A 1 95 ? 8.425 6.959 -14.879 1.00 77.31 95 PRO A CA 1
ATOM 787 C C . PRO A 1 95 ? 8.368 7.135 -13.363 1.00 77.31 95 PRO A C 1
ATOM 789 O O . PRO A 1 95 ? 7.862 8.141 -12.865 1.00 77.31 95 PRO A O 1
ATOM 792 N N . TRP A 1 96 ? 8.974 6.215 -12.617 1.00 78.88 96 TRP A N 1
ATOM 793 C CA . TRP A 1 96 ? 9.175 6.460 -11.197 1.00 78.88 96 TRP A CA 1
ATOM 794 C C . TRP A 1 96 ? 10.282 7.496 -11.037 1.00 78.88 96 TRP A C 1
ATOM 796 O O . TRP A 1 96 ? 11.468 7.214 -11.214 1.00 78.88 96 TRP A O 1
ATOM 806 N N . THR A 1 97 ? 9.894 8.716 -10.694 1.00 73.56 97 THR A N 1
ATOM 807 C CA . THR A 1 97 ? 10.807 9.834 -10.444 1.00 73.56 97 THR A CA 1
ATOM 808 C C . THR A 1 97 ? 10.850 10.212 -8.970 1.00 73.56 97 THR A C 1
ATOM 810 O O . THR A 1 97 ? 9.859 10.089 -8.249 1.00 73.56 97 THR A O 1
ATOM 813 N N . ARG A 1 98 ? 11.991 10.722 -8.507 1.00 65.38 98 ARG A N 1
ATOM 814 C CA . ARG A 1 98 ? 12.170 11.194 -7.131 1.00 65.38 98 ARG A CA 1
ATOM 815 C C . ARG A 1 98 ? 11.626 12.620 -6.957 1.00 65.38 98 ARG A C 1
ATOM 817 O O . ARG A 1 98 ? 12.383 13.533 -6.667 1.00 65.38 98 ARG A O 1
ATOM 824 N N . ASN A 1 99 ? 10.314 12.807 -7.089 1.00 60.50 99 ASN A N 1
ATOM 825 C CA . ASN A 1 99 ? 9.697 14.146 -7.080 1.00 60.50 99 ASN A CA 1
ATOM 826 C C . ASN A 1 99 ? 9.302 14.679 -5.689 1.00 60.50 99 ASN A C 1
ATOM 828 O O . ASN A 1 99 ? 8.701 15.744 -5.593 1.00 60.50 99 ASN A O 1
ATOM 832 N N . TRP A 1 100 ? 9.653 13.989 -4.600 1.00 52.31 100 TRP A N 1
ATOM 833 C CA . TRP A 1 100 ? 9.234 14.374 -3.242 1.00 52.31 100 TRP A CA 1
ATOM 834 C C . TRP A 1 100 ? 9.722 15.768 -2.791 1.00 52.31 100 TRP A C 1
ATOM 836 O O . TRP A 1 100 ? 9.038 16.418 -2.007 1.00 52.31 100 TRP A O 1
ATOM 846 N N . ASP A 1 101 ? 10.873 16.254 -3.271 1.00 50.03 101 ASP A N 1
ATOM 847 C CA . ASP A 1 101 ? 11.422 17.562 -2.870 1.00 50.03 101 ASP A CA 1
ATOM 848 C C . ASP A 1 101 ? 11.231 18.680 -3.911 1.00 50.03 101 ASP A C 1
ATOM 850 O O . ASP A 1 101 ? 11.689 19.801 -3.685 1.00 50.03 101 ASP A O 1
ATOM 854 N N . GLY A 1 102 ? 10.575 18.393 -5.047 1.00 45.88 102 GLY A N 1
ATOM 855 C CA . GLY A 1 102 ? 10.361 19.340 -6.150 1.00 45.88 102 GLY A CA 1
ATOM 856 C C . GLY A 1 102 ? 11.643 19.929 -6.758 1.00 45.88 102 GLY A C 1
ATOM 857 O O . GLY A 1 102 ? 11.567 20.868 -7.549 1.00 45.88 102 GLY A O 1
ATOM 858 N N . ARG A 1 103 ? 12.825 19.428 -6.371 1.00 51.88 103 ARG A N 1
ATOM 859 C CA . ARG A 1 103 ? 14.133 20.019 -6.693 1.00 51.88 103 ARG A CA 1
ATOM 860 C C . ARG A 1 103 ? 15.015 19.100 -7.531 1.00 51.88 103 ARG A C 1
ATOM 862 O O . ARG A 1 103 ? 16.015 19.571 -8.062 1.00 51.88 103 ARG A O 1
ATOM 869 N N . ASN A 1 104 ? 14.656 17.824 -7.681 1.00 52.47 104 ASN A N 1
ATOM 870 C CA . ASN A 1 104 ? 15.412 16.865 -8.482 1.00 52.47 104 ASN A CA 1
ATOM 871 C C . ASN A 1 104 ? 14.518 16.046 -9.420 1.00 52.47 104 ASN A C 1
ATOM 873 O O . ASN A 1 104 ? 13.836 15.123 -8.989 1.00 52.47 104 ASN A O 1
ATOM 877 N N . ASN A 1 105 ? 14.640 16.287 -10.728 1.00 58.06 105 ASN A N 1
ATOM 878 C CA . ASN A 1 105 ? 14.060 15.457 -11.796 1.00 58.06 105 ASN A CA 1
ATOM 879 C C . ASN A 1 105 ? 14.835 14.135 -11.991 1.00 58.06 105 ASN A C 1
ATOM 881 O O . ASN A 1 105 ? 15.102 13.709 -13.114 1.00 58.06 105 ASN A O 1
ATOM 885 N N . ALA A 1 106 ? 15.271 13.497 -10.903 1.00 66.19 106 ALA A N 1
ATOM 886 C CA . ALA A 1 106 ? 16.001 12.240 -10.982 1.00 66.19 106 ALA A CA 1
ATOM 887 C C . ALA A 1 106 ? 15.012 11.095 -11.244 1.00 66.19 106 ALA A C 1
ATOM 889 O O . ALA A 1 106 ? 14.238 10.709 -10.362 1.00 66.19 106 ALA A O 1
ATOM 890 N N . VAL A 1 107 ? 15.041 10.554 -12.462 1.00 70.19 107 VAL A N 1
ATOM 891 C CA . VAL A 1 107 ? 14.310 9.335 -12.827 1.00 70.19 107 VAL A CA 1
ATOM 892 C C . VAL A 1 107 ? 14.963 8.149 -12.114 1.00 70.19 107 VAL A C 1
ATOM 894 O O . VAL A 1 107 ? 16.124 7.836 -12.367 1.00 70.19 107 V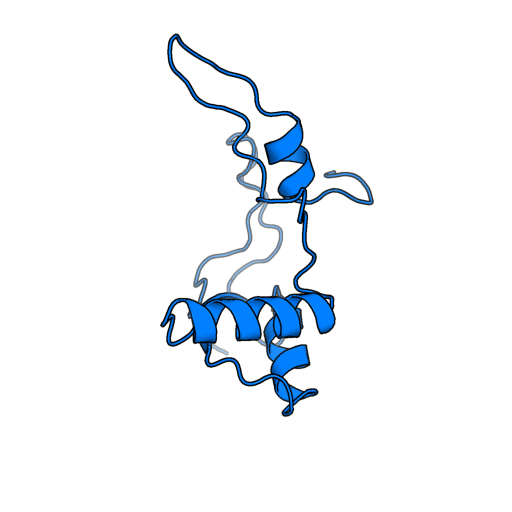AL A O 1
ATOM 897 N N . LEU A 1 108 ? 14.229 7.508 -11.201 1.00 75.31 108 LEU A N 1
ATOM 898 C CA . LEU A 1 108 ? 14.651 6.286 -10.507 1.00 75.31 108 LEU A CA 1
ATOM 899 C C . LEU A 1 108 ? 14.387 5.049 -11.370 1.00 75.31 108 LEU A C 1
ATOM 901 O O . LEU A 1 108 ? 15.175 4.106 -11.349 1.00 75.31 108 LEU A O 1
ATOM 905 N N . MET A 1 109 ? 13.295 5.063 -12.140 1.00 76.56 109 MET A N 1
ATOM 906 C CA . MET A 1 109 ? 12.986 4.035 -13.128 1.00 76.56 109 MET A CA 1
ATOM 907 C C . MET A 1 109 ? 12.272 4.640 -14.342 1.00 76.56 109 MET A C 1
ATOM 909 O O . MET A 1 109 ? 11.192 5.209 -14.179 1.00 76.56 109 MET A O 1
ATOM 913 N N . PRO A 1 110 ? 12.855 4.561 -15.551 1.00 78.50 110 PRO A N 1
ATOM 914 C CA . PRO A 1 110 ? 12.202 5.058 -16.752 1.00 78.50 110 PRO A CA 1
ATOM 915 C C . PRO A 1 110 ? 11.036 4.147 -17.145 1.00 78.50 110 PRO A C 1
ATOM 917 O O . PRO A 1 110 ? 11.149 2.923 -17.080 1.00 78.50 110 PRO A O 1
ATOM 920 N N . GLN A 1 111 ? 9.941 4.746 -17.606 1.00 76.06 111 GLN A N 1
ATOM 921 C CA . GLN A 1 111 ? 8.867 4.012 -18.267 1.00 76.06 111 GLN A CA 1
ATOM 922 C C . GLN A 1 111 ? 9.187 3.895 -19.759 1.00 76.06 111 GLN A C 1
ATOM 924 O O . GLN A 1 111 ? 9.410 4.906 -20.425 1.00 76.06 111 GLN A O 1
ATOM 929 N N . ALA A 1 112 ? 9.197 2.670 -20.281 1.00 74.69 112 ALA A N 1
ATOM 930 C CA . ALA A 1 112 ? 9.320 2.389 -21.706 1.00 74.69 112 ALA A CA 1
ATOM 931 C C . ALA A 1 112 ? 8.068 1.642 -22.182 1.00 74.69 112 ALA A C 1
ATOM 933 O O . ALA A 1 112 ? 7.577 0.750 -21.491 1.00 74.69 112 ALA A O 1
ATOM 934 N N . TYR A 1 113 ? 7.559 2.007 -23.358 1.00 69.25 113 TYR A N 1
ATOM 935 C CA . TYR A 1 113 ? 6.439 1.335 -24.015 1.00 69.25 113 TYR A CA 1
ATOM 936 C C . TYR A 1 113 ? 6.896 0.845 -25.386 1.00 69.25 113 TYR A C 1
ATOM 938 O O . TYR A 1 113 ? 7.443 1.631 -26.155 1.00 69.25 113 TYR A O 1
ATOM 946 N N . GLY A 1 114 ? 6.636 -0.426 -25.697 1.00 62.19 114 GLY A N 1
ATOM 947 C CA . GLY A 1 114 ? 6.960 -1.021 -26.993 1.00 62.19 114 GLY A CA 1
ATOM 948 C C . GLY A 1 114 ? 8.382 -1.581 -27.078 1.0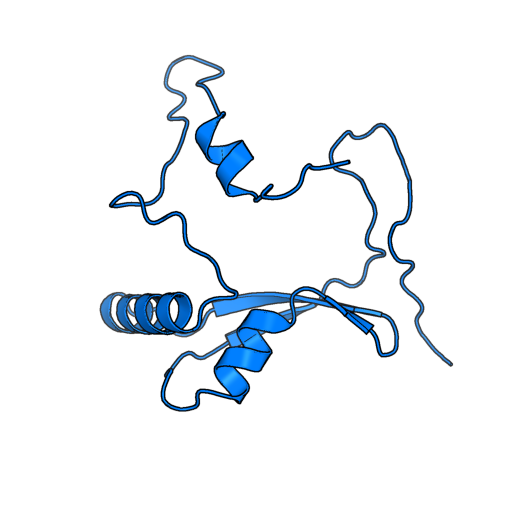0 62.19 114 GLY A C 1
ATOM 949 O O . GLY A 1 114 ? 9.362 -0.896 -26.792 1.00 62.19 114 GLY A O 1
ATOM 950 N N . GLY A 1 115 ? 8.452 -2.847 -27.481 1.00 49.50 115 GLY A N 1
ATOM 951 C CA . GLY A 1 115 ? 9.609 -3.522 -28.061 1.00 49.50 115 GLY A CA 1
ATOM 952 C C . GLY A 1 115 ? 9.174 -4.164 -29.369 1.00 49.50 115 GLY A C 1
ATOM 953 O O . GLY A 1 115 ? 7.961 -4.467 -29.476 1.00 49.50 115 GLY A O 1
#

Secondary structure (DSSP, 8-state):
-PPTT--HHHHHHH----STT-----PPGGG----TTSHHHHHHHHHHHHHHT--EEEEEEEEETTEEES-HHHHHHHH-TTS--EEEEEE--S-EE-GGGSS---EEE------

Sequence (115 aa):
MVGEGFTEWTNTEKAVPLFAGHRQPRQPQDGNYYDLADPETLRWQAGLMREYGVYGLCFYHYWFSGKMLLEKPAELLLKHKDIQMNFCFSWANEPWTRNWDGRNNAVLMPQAYGG

Foldseek 3Di:
DQDPPDDPVVVLVPDDDPDPPRDGSPADPPNCPDDLLDLVSLLVVLVVCVVVVPQAEEFEWEDAPPDIDSCRNVVSCVVCVVRPHHYHYPYDQAFDAPPPVVPDRHGPGGHDDDD

InterPro domains:
  IPR032719 Glycosyltransferase WbsX [PTHR41244] (3-114)
  IPR060009 Glycosyltransferase WbsX, N-terminal domain [PF14307] (3-114)

Radius of gyration: 17.21 Å; chains: 1; bounding box: 38×45×46 Å

pLDDT: mean 86.74, std 14.29, range [40.12, 98.0]

Organism: NCBI:txid174710